Protein AF-A0A2V9U9V8-F1 (afdb_monomer_lite)

Structure (mmCIF, N/CA/C/O backbone):
data_AF-A0A2V9U9V8-F1
#
_entry.id   AF-A0A2V9U9V8-F1
#
loop_
_atom_site.group_PDB
_atom_site.id
_atom_site.type_symbol
_atom_site.label_atom_id
_atom_site.label_alt_id
_atom_site.label_comp_id
_atom_site.label_asym_id
_atom_site.label_entity_id
_atom_site.label_seq_id
_atom_site.pdbx_PDB_ins_code
_atom_site.Cartn_x
_atom_site.Cartn_y
_atom_site.Cartn_z
_atom_site.occupancy
_atom_site.B_iso_or_equiv
_atom_site.auth_seq_id
_atom_site.auth_comp_id
_atom_site.auth_asym_id
_atom_site.auth_atom_id
_atom_site.pdbx_PDB_model_num
ATOM 1 N N . MET A 1 1 ? -36.100 5.030 48.796 1.00 48.16 1 MET A N 1
ATOM 2 C CA . MET A 1 1 ? -34.759 4.426 48.933 1.00 48.16 1 MET A CA 1
ATOM 3 C C . MET A 1 1 ? -33.902 5.017 47.831 1.00 48.16 1 MET A C 1
ATOM 5 O O . MET A 1 1 ? -34.185 4.781 46.666 1.00 48.16 1 MET A O 1
ATOM 9 N N . THR A 1 2 ? -32.992 5.917 48.187 1.00 48.94 2 THR A N 1
ATOM 10 C CA . THR A 1 2 ? -32.144 6.690 47.269 1.00 48.94 2 THR A CA 1
ATOM 11 C C . THR A 1 2 ? -31.315 5.732 46.410 1.00 48.94 2 THR A C 1
ATOM 13 O O . THR A 1 2 ? -30.619 4.873 46.947 1.00 48.94 2 THR A O 1
ATOM 16 N N . GLY A 1 3 ? -31.482 5.824 45.086 1.00 59.62 3 GLY A N 1
ATOM 17 C CA . GLY A 1 3 ? -31.002 4.847 44.108 1.00 59.62 3 GLY A CA 1
ATOM 18 C C . GLY A 1 3 ? -29.493 4.651 44.171 1.00 59.62 3 GLY A C 1
ATOM 19 O O . GLY A 1 3 ? -28.721 5.568 43.901 1.00 59.62 3 GLY A O 1
ATOM 20 N N . LYS A 1 4 ? -29.071 3.446 44.545 1.00 67.31 4 LYS A N 1
ATOM 21 C CA . LYS A 1 4 ? -27.670 3.041 44.502 1.00 67.31 4 LYS A CA 1
ATOM 22 C C . LYS A 1 4 ? -27.361 2.648 43.057 1.00 67.31 4 LYS A C 1
ATOM 24 O O . LYS A 1 4 ? -27.953 1.699 42.553 1.00 67.31 4 LYS A O 1
ATOM 29 N N . ASN A 1 5 ? -26.469 3.381 42.395 1.00 77.19 5 ASN A N 1
ATOM 30 C CA . ASN A 1 5 ? -25.951 2.979 41.088 1.00 77.19 5 ASN A CA 1
ATOM 31 C C . ASN A 1 5 ? -25.046 1.761 41.291 1.00 77.19 5 ASN A C 1
ATOM 33 O O . ASN A 1 5 ? -23.886 1.891 41.680 1.00 77.19 5 ASN A O 1
ATOM 37 N N . THR A 1 6 ? -25.610 0.574 41.098 1.00 83.50 6 THR A N 1
ATOM 38 C CA . THR A 1 6 ? -24.871 -0.686 41.139 1.00 83.50 6 THR A CA 1
ATOM 39 C C . THR A 1 6 ? -24.277 -0.950 39.763 1.00 83.50 6 THR A C 1
ATOM 41 O O . THR A 1 6 ? -25.011 -1.010 38.781 1.00 83.50 6 THR A O 1
ATOM 44 N N . ALA A 1 7 ? -22.959 -1.125 39.700 1.00 87.94 7 ALA A N 1
ATOM 45 C CA . ALA A 1 7 ? -22.255 -1.545 38.495 1.00 87.94 7 ALA A CA 1
ATOM 46 C C . ALA A 1 7 ? -21.697 -2.961 38.686 1.00 87.94 7 ALA A C 1
ATOM 48 O O . ALA A 1 7 ? -21.224 -3.302 39.772 1.00 87.94 7 ALA A O 1
ATOM 49 N N . ALA A 1 8 ? -21.753 -3.767 37.627 1.00 90.25 8 ALA A N 1
ATOM 50 C CA . ALA A 1 8 ? -21.100 -5.068 37.543 1.00 90.25 8 ALA A CA 1
ATOM 51 C C . ALA A 1 8 ? -19.946 -4.982 36.537 1.00 90.25 8 ALA A C 1
ATOM 53 O O . ALA A 1 8 ? -20.080 -4.340 35.498 1.00 90.25 8 ALA A O 1
ATOM 54 N N . PHE A 1 9 ? -18.820 -5.626 36.848 1.00 91.00 9 PHE A N 1
ATOM 55 C CA . PHE A 1 9 ? -17.625 -5.625 36.004 1.00 91.00 9 PHE A CA 1
ATOM 56 C C . PHE A 1 9 ? -17.228 -7.062 35.667 1.00 91.00 9 PHE A C 1
ATOM 58 O O . PHE A 1 9 ? -17.224 -7.922 36.548 1.00 91.00 9 PHE A O 1
ATOM 65 N N . GLY A 1 10 ? -16.882 -7.305 34.403 1.00 91.75 10 GLY A N 1
ATOM 66 C CA . GLY A 1 10 ? -16.355 -8.578 33.913 1.00 91.75 10 GLY A CA 1
ATOM 67 C C . GLY A 1 10 ? -15.041 -8.353 33.172 1.00 91.75 10 GLY A C 1
ATOM 68 O O . GLY A 1 10 ? -14.927 -7.405 32.399 1.00 91.75 10 GLY A O 1
ATOM 69 N N . ILE A 1 11 ? -14.050 -9.208 33.427 1.00 91.94 11 ILE A N 1
ATOM 70 C CA . ILE A 1 11 ? -12.759 -9.197 32.730 1.00 91.94 11 ILE A CA 1
ATOM 71 C C . ILE A 1 11 ? -12.688 -10.464 31.884 1.00 91.94 11 ILE A C 1
ATOM 73 O O . ILE A 1 11 ? -12.854 -11.565 32.406 1.00 91.94 11 ILE A O 1
ATOM 77 N N . TYR A 1 12 ? -12.430 -10.296 30.591 1.00 90.00 12 TYR A N 1
ATOM 78 C CA . TYR A 1 12 ? -12.364 -11.382 29.618 1.00 90.00 12 TYR A CA 1
ATOM 79 C C . TYR A 1 12 ? -10.966 -11.450 29.008 1.00 90.00 12 TYR A C 1
ATOM 81 O O . TYR A 1 12 ? -10.350 -10.420 28.739 1.00 90.00 12 TYR A O 1
ATOM 89 N N . HIS A 1 13 ? -10.466 -12.667 28.790 1.00 87.19 13 HIS A N 1
ATOM 90 C CA . HIS A 1 13 ? -9.158 -12.885 28.165 1.00 87.19 13 HIS A CA 1
ATOM 91 C C . HIS A 1 13 ? -9.208 -12.758 26.640 1.00 87.19 13 HIS A C 1
ATOM 93 O O . HIS A 1 13 ? -8.252 -12.282 26.034 1.00 87.19 13 HIS A O 1
ATOM 99 N N . LEU A 1 14 ? -10.310 -13.191 26.021 1.00 86.12 14 LEU A N 1
ATOM 100 C CA . LEU A 1 14 ? -10.517 -13.154 24.576 1.00 86.12 14 LEU A CA 1
ATOM 101 C C . LEU A 1 14 ? -11.572 -12.107 24.225 1.00 86.12 14 LEU A C 1
ATOM 103 O O . LEU A 1 14 ? -12.622 -12.022 24.859 1.00 86.12 14 LEU A O 1
ATOM 107 N N . ARG A 1 15 ? -11.320 -11.360 23.147 1.00 84.94 15 ARG A N 1
ATOM 108 C CA . ARG A 1 15 ? -12.256 -10.361 22.613 1.00 84.94 15 ARG A CA 1
ATOM 109 C C . ARG A 1 15 ? -13.630 -10.957 22.289 1.00 84.94 15 ARG A C 1
ATOM 111 O O . ARG A 1 15 ? -14.644 -10.385 22.669 1.00 84.94 15 ARG A O 1
ATOM 118 N N . LYS A 1 16 ? -13.651 -12.144 21.679 1.00 88.19 16 LYS A N 1
ATOM 119 C CA . LYS A 1 16 ? -14.881 -12.865 21.320 1.00 88.19 16 LYS A CA 1
ATOM 120 C C . LYS A 1 16 ? -15.785 -13.153 22.526 1.00 88.19 16 LYS A C 1
ATOM 122 O O . LYS A 1 16 ? -17.004 -13.134 22.395 1.00 88.19 16 LYS A O 1
ATOM 127 N N . ASP A 1 17 ? -15.201 -13.391 23.700 1.00 90.94 17 ASP A N 1
ATOM 128 C CA . ASP A 1 17 ? -15.970 -13.669 24.916 1.00 90.94 17 ASP A CA 1
ATOM 129 C C . ASP A 1 17 ? -16.623 -12.389 25.459 1.00 90.94 17 ASP A C 1
ATOM 131 O O . ASP A 1 17 ? -17.764 -12.420 25.919 1.00 90.94 17 ASP A O 1
ATOM 135 N N . ALA A 1 18 ? -15.930 -11.249 25.353 1.00 91.31 18 ALA A N 1
ATOM 136 C CA . ALA A 1 18 ? -16.487 -9.945 25.704 1.00 91.31 18 ALA A CA 1
ATOM 137 C C . ALA A 1 18 ? -17.624 -9.536 24.751 1.00 91.31 18 ALA A C 1
ATOM 139 O O . ALA A 1 18 ? -18.657 -9.054 25.210 1.00 91.31 18 ALA A O 1
ATOM 140 N N . GLU A 1 19 ? -17.464 -9.770 23.444 1.00 90.69 19 GLU A N 1
ATOM 141 C CA . GLU A 1 19 ? -18.513 -9.545 22.436 1.00 90.69 19 GLU A CA 1
ATOM 142 C C . GLU A 1 19 ? -19.755 -10.393 22.735 1.00 90.69 19 GLU A C 1
ATOM 144 O O . GLU A 1 19 ? -20.859 -9.860 22.848 1.00 90.69 19 GLU A O 1
ATOM 149 N N . PHE A 1 20 ? -19.566 -11.693 22.977 1.00 94.44 20 PHE A N 1
ATOM 150 C CA . PHE A 1 20 ? -20.656 -12.599 23.337 1.00 94.44 20 PHE A CA 1
ATOM 151 C C . PHE A 1 20 ? -21.385 -12.163 24.619 1.00 94.44 20 PHE A C 1
ATOM 153 O O . PHE A 1 20 ? -22.615 -12.244 24.705 1.00 94.44 20 PHE A O 1
ATOM 160 N N . ALA A 1 21 ? -20.649 -11.663 25.615 1.00 93.50 21 ALA A N 1
ATOM 161 C CA . ALA A 1 21 ? -21.241 -11.136 26.839 1.00 93.50 21 ALA A CA 1
ATOM 162 C C . ALA A 1 21 ? -22.097 -9.884 26.579 1.00 93.50 21 ALA A C 1
ATOM 164 O O . ALA A 1 21 ? -23.197 -9.776 27.122 1.00 93.50 21 ALA A O 1
ATOM 165 N N . VAL A 1 22 ? -21.636 -8.961 25.728 1.00 93.50 22 VAL A N 1
ATOM 166 C CA . VAL A 1 22 ? -22.411 -7.770 25.335 1.00 93.50 22 VAL A CA 1
ATOM 167 C C . VAL A 1 22 ? -23.686 -8.162 24.592 1.00 93.50 22 VAL A C 1
ATOM 169 O O . VAL A 1 22 ? -24.753 -7.632 24.906 1.00 93.50 22 VAL A O 1
ATOM 172 N N . ASP A 1 23 ? -23.600 -9.103 23.652 1.00 94.31 23 ASP A N 1
ATOM 173 C CA . ASP A 1 23 ? -24.763 -9.585 22.900 1.00 94.31 23 ASP A CA 1
ATOM 174 C C . ASP A 1 23 ? -25.792 -10.250 23.813 1.00 94.31 23 ASP A C 1
ATOM 176 O O . ASP A 1 23 ? -26.991 -9.992 23.694 1.00 94.31 23 ASP A O 1
ATOM 180 N N . THR A 1 24 ? -25.327 -11.035 24.785 1.00 94.69 24 THR A N 1
ATOM 181 C CA . THR A 1 24 ? -26.194 -11.646 25.798 1.00 94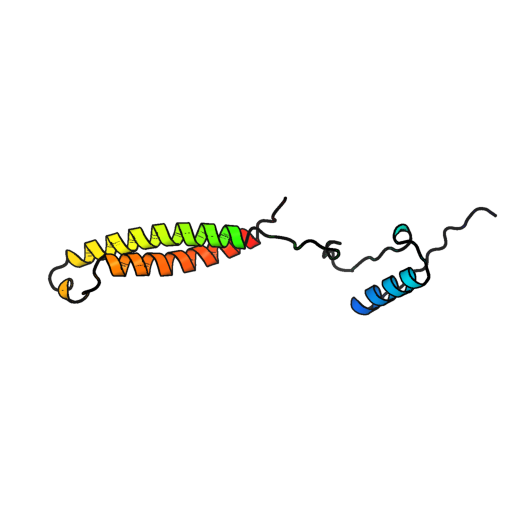.69 24 THR A CA 1
ATOM 182 C C . THR A 1 24 ? -26.895 -10.575 26.636 1.00 94.69 24 THR A C 1
ATOM 184 O O . THR A 1 24 ? -28.108 -10.628 26.810 1.00 94.69 24 THR A O 1
ATOM 187 N N . LEU A 1 25 ? -26.170 -9.551 27.101 1.00 92.69 25 LEU A N 1
ATOM 188 C CA . LEU A 1 25 ? -26.766 -8.446 27.862 1.00 92.69 25 LEU A CA 1
ATOM 189 C C . LEU A 1 25 ? -27.804 -7.669 27.035 1.00 92.69 25 LEU A C 1
ATOM 191 O O . LEU A 1 25 ? -28.864 -7.313 27.548 1.00 92.69 25 LEU A O 1
ATOM 195 N N . ARG A 1 26 ? -27.550 -7.438 25.745 1.00 91.94 26 ARG A N 1
ATOM 196 C CA . ARG A 1 26 ? -28.542 -6.824 24.847 1.00 91.94 26 ARG A CA 1
ATOM 197 C C . ARG A 1 26 ? -29.778 -7.704 24.674 1.00 91.94 26 ARG A C 1
ATOM 199 O O . ARG A 1 26 ? -30.891 -7.183 24.715 1.00 91.94 26 ARG A O 1
ATOM 206 N N . ALA A 1 27 ? -29.591 -9.013 24.500 1.00 93.69 27 ALA A N 1
ATOM 207 C CA . ALA A 1 27 ? -30.686 -9.973 24.361 1.00 93.69 27 ALA A CA 1
ATOM 208 C C . ALA A 1 27 ? -31.563 -10.043 25.625 1.00 93.69 27 ALA A C 1
AT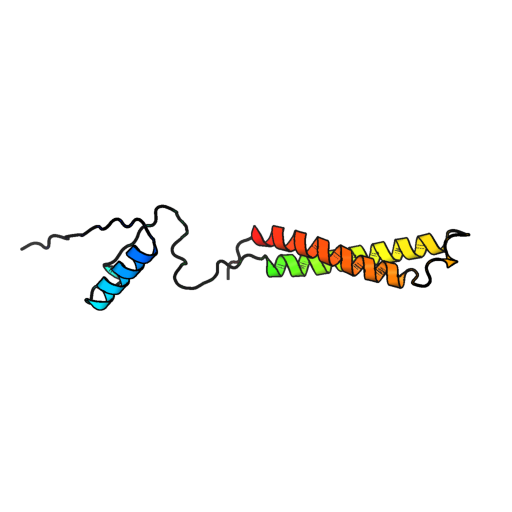OM 210 O O . ALA A 1 27 ? -32.780 -10.163 25.518 1.00 93.69 27 ALA A O 1
ATOM 211 N N . GLU A 1 28 ? -30.960 -9.872 26.803 1.00 94.19 28 GLU A N 1
ATOM 212 C CA . GLU A 1 28 ? -31.644 -9.789 28.103 1.00 94.19 28 GLU A CA 1
ATOM 213 C C . GLU A 1 28 ? -32.270 -8.404 28.386 1.00 94.19 28 GLU A C 1
ATOM 215 O O . GLU A 1 28 ? -32.846 -8.172 29.449 1.00 94.19 28 GLU A O 1
ATOM 220 N N . GLY A 1 29 ? -32.192 -7.464 27.437 1.00 90.06 29 GLY A N 1
ATOM 221 C CA . GLY A 1 29 ? -32.904 -6.184 27.495 1.00 90.06 29 GLY A CA 1
ATOM 222 C C . GLY A 1 29 ? -32.146 -5.034 28.164 1.00 90.06 29 GLY A C 1
ATOM 223 O O . GLY A 1 29 ? -32.742 -3.985 28.428 1.00 90.06 29 GLY A O 1
ATOM 224 N N . PHE A 1 30 ? -30.842 -5.176 28.418 1.00 91.81 30 PHE A N 1
ATOM 225 C CA . PHE A 1 30 ? -30.021 -4.054 28.874 1.00 91.81 30 PHE A CA 1
ATOM 226 C C . PHE A 1 30 ? -29.852 -3.017 27.755 1.00 91.81 30 PHE A C 1
ATOM 228 O O . PHE A 1 30 ? -29.622 -3.349 26.590 1.00 91.81 30 PHE A O 1
ATOM 235 N N . ARG A 1 31 ? -29.951 -1.729 28.103 1.00 89.00 31 ARG A N 1
ATOM 236 C CA . ARG A 1 31 ? -29.788 -0.639 27.132 1.00 89.00 31 ARG A CA 1
ATOM 237 C C . ARG A 1 31 ? -28.318 -0.493 26.764 1.00 89.00 31 ARG A C 1
ATOM 239 O O . ARG A 1 31 ? -27.450 -0.548 27.629 1.00 89.00 31 ARG A O 1
ATOM 246 N N . ASN A 1 32 ? -28.044 -0.157 25.507 1.00 84.88 32 ASN A N 1
ATOM 247 C CA . ASN A 1 32 ? -26.675 0.097 25.042 1.00 84.88 32 ASN A CA 1
ATOM 248 C C . ASN A 1 32 ? -25.958 1.203 25.828 1.00 84.88 32 ASN A C 1
ATOM 250 O O . ASN A 1 32 ? -24.745 1.154 25.965 1.00 84.88 32 ASN A O 1
ATOM 254 N N . THR A 1 33 ? -26.695 2.182 26.359 1.00 89.62 33 THR A N 1
ATOM 255 C CA . THR A 1 33 ? -26.138 3.270 27.180 1.00 89.62 33 THR A CA 1
ATOM 256 C C . THR A 1 33 ? -25.662 2.813 28.557 1.00 89.62 33 THR A C 1
ATOM 258 O O . THR A 1 33 ? -24.932 3.549 29.211 1.00 89.62 33 THR A O 1
ATOM 261 N N . ASP A 1 34 ? -26.090 1.629 29.002 1.00 89.06 34 ASP A N 1
ATOM 262 C CA . ASP A 1 34 ? -25.759 1.070 30.314 1.00 89.06 34 ASP A CA 1
ATOM 263 C C . ASP A 1 34 ? -24.612 0.044 30.232 1.00 89.06 34 ASP A C 1
ATOM 265 O O . ASP A 1 34 ? -24.158 -0.456 31.259 1.00 89.06 34 ASP A O 1
ATOM 269 N N . ILE A 1 35 ? -24.129 -0.267 29.023 1.00 91.44 35 ILE A N 1
ATOM 270 C CA . ILE A 1 35 ? -23.055 -1.233 28.769 1.00 91.44 35 ILE A CA 1
ATOM 271 C C . ILE A 1 35 ? -21.820 -0.469 28.286 1.00 91.44 35 ILE A C 1
ATOM 273 O O . ILE A 1 35 ? -21.875 0.247 27.290 1.00 91.44 35 ILE A O 1
ATOM 277 N N . SER A 1 36 ? -20.689 -0.641 28.971 1.00 87.81 36 SER A N 1
ATOM 278 C CA . SER A 1 36 ? -19.402 -0.059 28.579 1.00 87.81 36 SER A CA 1
ATOM 279 C C . SER A 1 36 ? -18.331 -1.141 28.525 1.00 87.81 36 SER A C 1
ATOM 281 O O . SER A 1 36 ? -18.259 -1.988 29.415 1.00 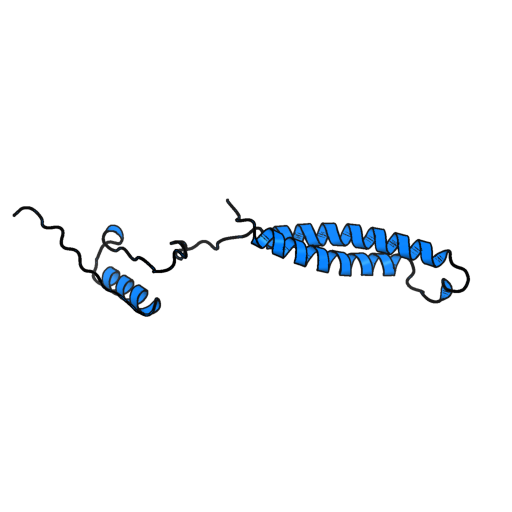87.81 36 SER A O 1
ATOM 283 N N . VAL A 1 37 ? -17.506 -1.109 27.479 1.00 88.81 37 VAL A N 1
ATOM 284 C CA . VAL A 1 37 ? -16.407 -2.055 27.259 1.00 88.81 37 VAL A CA 1
ATOM 285 C C . VAL A 1 37 ? -15.124 -1.264 27.056 1.00 88.81 37 VAL A C 1
ATOM 287 O O . VAL A 1 37 ? -15.089 -0.314 26.275 1.00 88.81 37 VAL A O 1
ATOM 290 N N . LEU A 1 38 ? -14.072 -1.664 27.765 1.00 85.00 38 LEU A N 1
ATOM 291 C CA . LEU A 1 38 ? -12.740 -1.085 27.662 1.00 85.00 38 LEU A CA 1
ATOM 292 C C . LEU A 1 38 ? -11.760 -2.188 27.254 1.00 85.00 38 LEU A C 1
ATOM 294 O O . LEU A 1 38 ? -11.673 -3.212 27.931 1.00 85.00 38 LEU A O 1
ATOM 298 N N . PHE A 1 39 ? -11.019 -1.972 26.171 1.00 80.81 39 PHE A N 1
ATOM 299 C CA . PHE A 1 39 ? -9.948 -2.866 25.736 1.00 80.81 39 PHE A CA 1
ATOM 300 C C . PHE A 1 39 ? -8.592 -2.342 26.228 1.00 80.81 39 PHE A C 1
ATOM 302 O O . PHE A 1 39 ? -8.398 -1.135 26.367 1.00 80.81 39 PHE A O 1
ATOM 309 N N . ALA A 1 40 ? -7.666 -3.257 26.540 1.00 69.81 40 ALA A N 1
ATOM 310 C CA . ALA A 1 40 ? -6.334 -2.913 27.055 1.00 69.81 40 ALA A CA 1
ATOM 311 C C . ALA A 1 40 ? -5.495 -2.125 26.037 1.00 69.81 40 ALA A C 1
ATOM 313 O O . ALA A 1 40 ? -4.616 -1.351 26.414 1.00 69.81 40 ALA A O 1
ATOM 314 N N . GLU A 1 41 ? -5.796 -2.300 24.754 1.00 62.62 41 GLU A N 1
ATOM 315 C CA . GLU A 1 41 ? -5.208 -1.543 23.666 1.00 62.62 41 GLU A CA 1
ATOM 316 C C . GLU A 1 41 ? -6.225 -0.505 23.184 1.00 62.62 41 GLU A C 1
ATOM 318 O O . GLU A 1 41 ? -7.385 -0.829 22.927 1.00 62.62 41 GLU A O 1
ATOM 323 N N . ASN A 1 42 ? -5.794 0.754 23.055 1.00 50.81 42 ASN A N 1
ATOM 324 C CA . ASN A 1 42 ? -6.545 1.802 22.357 1.00 50.81 42 ASN A CA 1
ATOM 325 C C . ASN A 1 42 ? -6.533 1.536 20.838 1.00 50.81 42 ASN A C 1
ATOM 327 O O . ASN A 1 42 ? -6.235 2.420 20.031 1.00 50.81 42 ASN A O 1
ATOM 331 N N . GLU A 1 43 ? -6.884 0.323 20.420 1.00 49.72 43 GLU A N 1
ATOM 332 C CA . GLU A 1 43 ? -7.470 0.126 19.105 1.00 49.72 43 GLU A CA 1
ATOM 333 C C . GLU A 1 43 ? -8.858 0.752 19.202 1.00 49.72 43 GLU A C 1
ATOM 335 O O . GLU A 1 43 ? -9.802 0.155 19.709 1.00 49.72 43 GLU A O 1
ATOM 340 N N . GLY A 1 44 ? -8.923 2.052 18.893 1.00 42.53 44 GLY A N 1
ATOM 341 C CA . GLY A 1 44 ? -10.100 2.876 19.146 1.00 42.53 44 GLY A CA 1
ATOM 342 C C . GLY A 1 44 ? -11.400 2.208 18.700 1.00 42.53 44 GLY A C 1
ATOM 343 O O . GLY A 1 44 ? -11.406 1.424 17.759 1.00 42.53 44 GLY A O 1
ATOM 344 N N . THR A 1 45 ? -12.488 2.585 19.370 1.00 42.59 45 THR A N 1
ATOM 345 C CA . THR A 1 45 ? -13.905 2.180 19.247 1.00 42.59 45 THR A CA 1
ATOM 346 C C . THR A 1 45 ? -14.526 2.290 17.832 1.00 42.59 45 THR A C 1
ATOM 348 O O . THR A 1 45 ? -15.697 2.604 17.674 1.00 42.59 45 THR A O 1
ATOM 351 N N . LYS A 1 46 ? -13.771 2.040 16.762 1.00 47.56 46 LYS A N 1
ATOM 352 C CA . LYS A 1 46 ? -14.199 2.058 15.357 1.00 47.56 46 LYS A CA 1
ATOM 353 C C . LYS A 1 46 ? -14.613 0.686 14.829 1.00 47.56 46 LYS A C 1
ATOM 355 O O . LYS A 1 46 ? -14.898 0.539 13.649 1.00 47.56 46 LYS A O 1
ATOM 360 N N . ASP A 1 47 ? -14.691 -0.298 15.711 1.00 43.69 47 ASP A N 1
ATOM 361 C CA . ASP A 1 47 ? -15.144 -1.647 15.385 1.00 43.69 47 ASP A CA 1
ATOM 362 C C . ASP A 1 47 ? -16.660 -1.734 15.102 1.00 43.69 47 ASP A C 1
ATOM 364 O O . ASP A 1 47 ? -17.184 -2.773 14.719 1.00 43.69 47 ASP A O 1
ATOM 368 N N . PHE A 1 48 ? -17.369 -0.604 15.195 1.00 42.53 48 PHE A N 1
ATOM 369 C CA . PHE A 1 48 ? -18.680 -0.416 14.586 1.00 42.53 48 PHE A CA 1
ATOM 370 C C . PHE A 1 48 ? -18.536 0.477 13.347 1.00 42.53 48 PHE A C 1
ATOM 372 O O . PHE A 1 48 ? -18.758 1.680 13.409 1.00 42.53 48 PHE A O 1
ATOM 379 N N . ALA A 1 49 ? -18.147 -0.142 12.231 1.00 43.69 49 ALA A N 1
ATOM 380 C CA . ALA A 1 49 ? -18.336 0.345 10.863 1.00 43.69 49 ALA A CA 1
ATOM 381 C C . ALA A 1 49 ? -17.809 1.762 10.542 1.00 43.69 49 ALA A C 1
ATOM 383 O O . ALA A 1 49 ? -18.559 2.728 10.494 1.00 43.69 49 ALA A O 1
ATOM 384 N N . THR A 1 50 ? -16.512 1.855 10.258 1.00 41.53 50 THR A N 1
ATOM 385 C CA . THR A 1 50 ? -15.976 2.490 9.038 1.00 41.53 50 THR A CA 1
ATOM 386 C C . THR A 1 50 ? -14.488 2.176 9.021 1.00 41.53 50 THR A C 1
ATOM 388 O O . THR A 1 50 ? -13.787 2.460 10.000 1.00 41.53 50 THR A O 1
ATOM 391 N N . GLU A 1 51 ? -14.023 1.540 7.941 1.00 49.53 51 GLU A N 1
ATOM 392 C CA . GLU A 1 51 ? -12.602 1.296 7.704 1.00 49.53 51 GLU A CA 1
ATOM 393 C C . GLU A 1 51 ? -11.827 2.572 8.039 1.00 49.53 51 GLU A C 1
ATOM 395 O O . GLU A 1 51 ? -12.219 3.676 7.653 1.00 49.53 51 GLU A O 1
ATOM 400 N N . LYS A 1 52 ? -10.728 2.462 8.791 1.00 49.22 52 LYS A N 1
ATOM 401 C CA . LYS A 1 52 ? -9.764 3.561 8.814 1.00 49.22 52 LYS A CA 1
ATOM 402 C C . LYS A 1 52 ? -9.159 3.634 7.417 1.00 49.22 52 LYS A C 1
ATOM 404 O O . LYS A 1 52 ? -8.113 3.039 7.172 1.00 49.22 52 LYS A O 1
ATOM 409 N N . HIS A 1 53 ? -9.838 4.329 6.512 1.00 58.53 53 HIS A N 1
ATOM 410 C CA . HIS A 1 53 ? -9.291 4.624 5.211 1.00 58.53 53 HIS A CA 1
ATOM 411 C C . HIS A 1 53 ? -8.014 5.440 5.439 1.00 58.53 53 HIS A C 1
ATOM 413 O O . HIS A 1 53 ? -7.949 6.399 6.216 1.00 58.53 53 HIS A O 1
ATOM 419 N N . THR A 1 54 ? -6.935 4.935 4.868 1.00 73.12 54 THR A N 1
ATOM 420 C CA . THR A 1 54 ? -5.684 5.666 4.721 1.00 73.12 54 THR A CA 1
ATOM 421 C C . THR A 1 54 ? -5.630 6.081 3.270 1.00 73.12 54 THR A C 1
ATOM 423 O O . THR A 1 54 ? -6.194 5.385 2.423 1.00 73.12 54 THR A O 1
ATOM 426 N N . LYS A 1 55 ? -4.876 7.129 2.954 1.00 83.94 55 LYS A N 1
ATOM 427 C CA . LYS A 1 55 ? -4.664 7.548 1.564 1.00 83.94 55 LYS A CA 1
ATOM 428 C C . LYS A 1 55 ? -3.798 6.557 0.767 1.00 83.94 55 LYS A C 1
ATOM 430 O O . LYS A 1 55 ? -3.085 6.961 -0.146 1.00 83.94 55 LYS A O 1
ATOM 435 N N . THR A 1 56 ? -3.761 5.273 1.139 1.00 87.69 56 THR A N 1
ATOM 436 C CA . THR A 1 56 ? -2.961 4.227 0.489 1.00 87.69 56 THR A CA 1
ATOM 437 C C . THR A 1 56 ? -3.362 4.055 -0.977 1.00 87.69 56 THR A C 1
ATOM 439 O O . THR A 1 56 ? -2.460 4.101 -1.816 1.00 87.69 56 THR A O 1
ATOM 442 N N . PRO A 1 57 ? -4.654 3.903 -1.341 1.00 85.75 57 PRO A N 1
ATOM 443 C CA . PRO A 1 57 ? -5.055 3.805 -2.747 1.00 85.75 57 PRO A CA 1
ATOM 444 C C . PRO A 1 57 ? -4.746 5.083 -3.542 1.00 85.75 57 PRO A C 1
ATOM 446 O O . PRO A 1 57 ? -4.224 5.006 -4.656 1.00 85.75 57 PRO A O 1
ATOM 449 N N . GLU A 1 58 ? -4.984 6.261 -2.962 1.00 88.19 58 GLU A N 1
ATOM 450 C CA . GLU A 1 58 ? -4.742 7.570 -3.587 1.00 88.19 58 GLU A CA 1
ATOM 451 C C . GLU A 1 58 ? -3.243 7.819 -3.773 1.00 88.19 58 GLU A C 1
ATOM 453 O O . GLU A 1 58 ? -2.802 8.298 -4.823 1.00 88.19 58 GLU A O 1
ATOM 458 N N . GLY A 1 59 ? -2.446 7.464 -2.766 1.00 89.31 59 GLY A N 1
ATOM 459 C CA . GLY A 1 59 ? -0.994 7.525 -2.785 1.00 89.31 59 GLY A CA 1
ATOM 460 C C . GLY A 1 59 ? -0.414 6.565 -3.815 1.00 89.31 59 GLY A C 1
ATOM 461 O O . GLY A 1 59 ? 0.450 6.964 -4.595 1.00 89.31 59 GLY A O 1
ATOM 462 N N . ALA A 1 60 ? -0.935 5.338 -3.896 1.00 93.75 60 ALA A N 1
ATOM 463 C CA . ALA A 1 60 ? -0.547 4.365 -4.911 1.00 93.75 60 ALA A CA 1
ATOM 464 C C . ALA A 1 60 ? -0.850 4.872 -6.324 1.00 93.75 60 ALA A C 1
ATOM 466 O O . ALA A 1 60 ? 0.019 4.838 -7.193 1.00 93.75 60 ALA A O 1
ATOM 467 N N . ALA A 1 61 ? -2.057 5.395 -6.550 1.00 94.25 61 ALA A N 1
ATOM 468 C CA . ALA A 1 61 ? -2.461 5.929 -7.846 1.00 94.25 61 ALA A CA 1
ATOM 469 C C . ALA A 1 61 ? -1.604 7.139 -8.250 1.00 94.25 61 ALA A C 1
ATOM 471 O O . ALA A 1 61 ? -1.066 7.191 -9.361 1.00 94.25 61 ALA A O 1
ATOM 472 N N . THR A 1 62 ? -1.416 8.089 -7.332 1.00 94.56 62 THR A N 1
ATOM 473 C CA . THR A 1 62 ? -0.610 9.298 -7.563 1.00 94.56 62 THR A CA 1
ATOM 474 C C . THR A 1 62 ? 0.851 8.941 -7.828 1.00 94.56 62 THR A C 1
ATOM 476 O O . THR A 1 62 ? 1.458 9.435 -8.785 1.00 94.56 62 THR A O 1
ATOM 479 N N . GLY A 1 63 ? 1.410 8.046 -7.014 1.00 92.00 63 GLY A N 1
ATOM 480 C CA . GLY A 1 63 ? 2.781 7.575 -7.134 1.00 92.00 63 GLY A CA 1
ATOM 481 C C . GLY A 1 63 ? 3.018 6.787 -8.420 1.00 92.00 63 GLY A C 1
ATOM 482 O O . GLY A 1 63 ? 4.008 7.035 -9.106 1.00 92.00 63 GLY A O 1
ATOM 483 N N . ALA A 1 64 ? 2.094 5.903 -8.803 1.00 96.50 64 ALA A N 1
ATOM 484 C CA . ALA A 1 64 ? 2.200 5.133 -10.039 1.00 96.50 64 ALA A CA 1
ATOM 485 C C . ALA A 1 64 ? 2.105 6.022 -11.279 1.00 96.50 64 ALA A C 1
ATOM 487 O O . ALA A 1 64 ? 2.886 5.871 -12.217 1.00 96.50 64 ALA A O 1
ATOM 488 N N . THR A 1 65 ? 1.197 6.996 -11.267 1.00 96.88 65 THR A N 1
ATOM 489 C CA . THR A 1 65 ? 1.043 7.939 -12.381 1.00 96.88 65 THR A CA 1
ATOM 490 C C . THR A 1 65 ? 2.299 8.792 -12.540 1.00 96.88 65 THR A C 1
ATOM 492 O O . THR A 1 65 ? 2.880 8.859 -13.622 1.00 96.88 65 THR A O 1
ATOM 495 N N . THR A 1 66 ? 2.771 9.391 -11.445 1.00 95.44 66 THR A N 1
ATOM 496 C CA . THR A 1 66 ? 3.955 10.262 -11.464 1.00 95.44 66 THR A CA 1
ATOM 497 C C . THR A 1 66 ? 5.220 9.480 -11.819 1.00 95.44 66 THR A C 1
ATOM 499 O O . THR A 1 66 ? 5.986 9.893 -12.690 1.00 95.44 66 THR A O 1
ATOM 502 N N . GLY A 1 67 ? 5.421 8.319 -11.190 1.00 93.00 67 GLY A N 1
ATOM 503 C CA . GLY A 1 67 ? 6.554 7.440 -11.461 1.00 93.00 67 GLY A CA 1
ATOM 504 C C . GLY A 1 67 ? 6.542 6.895 -12.888 1.00 93.00 67 GLY A C 1
ATOM 505 O O . GLY A 1 67 ? 7.594 6.831 -13.521 1.00 93.00 67 GLY A O 1
ATOM 506 N N . GLY A 1 68 ? 5.365 6.575 -13.429 1.00 97.06 68 GLY A N 1
ATOM 507 C CA . GLY A 1 68 ? 5.203 6.135 -14.812 1.00 97.06 68 GLY A CA 1
ATOM 508 C C . GLY A 1 68 ? 5.557 7.228 -15.819 1.00 97.06 68 GLY A C 1
ATOM 509 O O . GLY A 1 68 ? 6.306 6.972 -16.758 1.00 97.06 68 GLY A O 1
ATOM 510 N N . VAL A 1 69 ? 5.100 8.466 -15.607 1.00 97.62 69 VAL A N 1
ATOM 511 C CA . VAL A 1 69 ? 5.451 9.601 -16.480 1.00 97.62 69 VAL A CA 1
ATOM 512 C C . VAL A 1 69 ? 6.956 9.868 -16.456 1.00 97.62 69 VAL A C 1
ATOM 514 O O . VAL A 1 69 ? 7.582 9.934 -17.515 1.00 97.62 69 VAL A O 1
ATOM 517 N N . ILE A 1 70 ? 7.556 9.977 -15.267 1.00 96.94 70 ILE A N 1
ATOM 518 C CA . ILE A 1 70 ? 8.996 10.238 -15.127 1.00 96.94 70 ILE A CA 1
ATOM 519 C C . ILE A 1 70 ? 9.808 9.090 -15.733 1.00 96.94 70 ILE A C 1
ATOM 521 O O . ILE A 1 70 ? 10.707 9.327 -16.541 1.00 96.94 70 ILE A O 1
ATOM 525 N N . GLY A 1 71 ? 9.472 7.848 -15.382 1.00 92.69 71 GLY A N 1
ATOM 526 C CA . GLY A 1 71 ? 10.139 6.660 -15.902 1.00 92.69 71 GLY A CA 1
ATOM 527 C C . GLY A 1 71 ? 10.017 6.548 -17.419 1.00 92.69 71 GLY A C 1
ATOM 528 O O . GLY A 1 71 ? 11.000 6.234 -18.085 1.00 92.69 71 GLY A O 1
ATOM 529 N N . GLY A 1 72 ? 8.854 6.878 -17.981 1.00 95.19 72 GLY A N 1
ATOM 530 C CA . GLY A 1 72 ? 8.622 6.893 -19.421 1.00 95.19 72 GLY A CA 1
ATOM 531 C C . GLY A 1 72 ? 9.444 7.944 -20.159 1.00 95.19 72 GLY A C 1
ATOM 532 O O . GLY A 1 72 ? 10.087 7.621 -21.157 1.00 95.19 72 GLY A O 1
ATOM 533 N N . VAL A 1 73 ? 9.487 9.179 -19.651 1.00 96.31 73 VAL A N 1
ATOM 534 C CA . VAL A 1 73 ? 10.295 10.262 -20.240 1.00 96.31 73 VAL A CA 1
ATOM 535 C C . VAL A 1 73 ? 11.785 9.929 -20.171 1.00 96.31 73 VAL A C 1
ATOM 537 O O . VAL A 1 73 ? 12.486 10.051 -21.174 1.00 96.31 73 VAL A O 1
ATOM 540 N N . LEU A 1 74 ? 12.276 9.466 -19.019 1.00 93.44 74 LEU A N 1
ATOM 541 C CA . LEU A 1 74 ? 13.680 9.081 -18.867 1.00 93.44 74 LEU A CA 1
ATOM 542 C C . LEU A 1 74 ? 14.032 7.873 -19.740 1.00 93.44 74 LEU A C 1
ATOM 544 O O . LEU A 1 74 ? 15.054 7.895 -20.423 1.00 93.44 74 LEU A O 1
ATOM 548 N N . GLY A 1 75 ? 13.174 6.851 -19.772 1.00 90.94 75 GLY A N 1
ATOM 549 C CA . GLY A 1 75 ? 13.338 5.681 -20.635 1.00 90.94 75 GLY A CA 1
ATOM 550 C C . GLY A 1 75 ? 13.381 6.061 -22.114 1.00 90.94 75 GLY A C 1
ATOM 551 O O . GLY A 1 75 ? 14.239 5.577 -22.851 1.00 90.94 75 GLY A O 1
ATOM 552 N N . TRP A 1 76 ? 12.529 6.995 -22.538 1.00 91.94 76 TRP A N 1
ATOM 553 C CA . TRP A 1 76 ? 12.539 7.535 -23.894 1.00 91.94 76 TRP A CA 1
ATOM 554 C C . TRP A 1 76 ? 13.837 8.283 -24.219 1.00 91.94 76 TRP A C 1
ATOM 556 O O . TRP A 1 76 ? 14.461 8.003 -25.242 1.00 91.94 76 TRP A O 1
ATOM 566 N N . LEU A 1 77 ? 14.281 9.192 -23.341 1.00 90.50 77 LEU A N 1
ATOM 567 C CA . LEU A 1 77 ? 15.516 9.965 -23.527 1.00 90.50 77 LEU A CA 1
ATOM 568 C C . LEU A 1 77 ? 16.754 9.065 -23.585 1.00 90.50 77 LEU A C 1
ATOM 570 O O . LEU A 1 77 ? 17.599 9.235 -24.464 1.00 90.50 77 LEU A O 1
ATOM 574 N N . VAL A 1 78 ? 16.848 8.080 -22.689 1.00 87.88 78 VAL A N 1
ATOM 575 C CA . VAL A 1 78 ? 17.924 7.080 -22.714 1.00 87.88 78 VAL A CA 1
ATOM 576 C C . VAL A 1 78 ? 17.855 6.266 -24.003 1.00 87.88 78 VAL A C 1
ATOM 578 O O . VAL A 1 78 ? 18.878 6.076 -24.657 1.00 87.88 78 VAL A O 1
ATOM 581 N N . GLY A 1 79 ? 16.659 5.839 -24.411 1.00 84.50 79 GLY A N 1
ATOM 582 C CA . GLY A 1 79 ? 16.457 5.109 -25.659 1.00 84.50 79 GLY A CA 1
ATOM 583 C C . GLY A 1 79 ? 16.818 5.910 -26.917 1.00 84.50 79 GLY A C 1
ATOM 584 O O . GLY A 1 79 ? 17.292 5.332 -27.891 1.00 84.50 79 GLY A O 1
ATOM 585 N N . LEU A 1 80 ? 16.647 7.237 -26.907 1.00 83.94 80 LEU A N 1
ATOM 586 C CA . LEU A 1 80 ? 17.151 8.120 -27.966 1.00 83.94 80 LEU A CA 1
ATOM 587 C C . LEU A 1 80 ? 18.678 8.251 -27.919 1.00 83.94 80 LEU A C 1
ATOM 589 O O . LEU A 1 80 ? 19.332 8.214 -28.960 1.00 83.94 80 LEU A O 1
ATOM 593 N N . GLY A 1 81 ? 19.252 8.380 -26.721 1.00 79.50 81 GLY A N 1
ATOM 594 C CA . GLY A 1 81 ? 20.696 8.508 -26.530 1.00 79.50 81 GLY A CA 1
ATOM 595 C C . GLY A 1 81 ? 21.477 7.273 -26.984 1.00 79.50 81 GLY A C 1
ATOM 596 O O . GLY A 1 81 ? 22.550 7.407 -27.568 1.00 79.50 81 GLY A O 1
ATOM 597 N N . THR A 1 82 ? 20.932 6.071 -26.784 1.00 73.75 82 THR A N 1
ATOM 598 C CA . THR A 1 82 ? 21.579 4.821 -27.217 1.00 73.75 82 THR A CA 1
ATOM 599 C C . THR A 1 82 ? 21.555 4.629 -28.732 1.00 73.75 82 THR A C 1
ATOM 601 O O . THR A 1 82 ? 22.477 4.025 -29.279 1.00 73.75 82 THR A O 1
ATOM 604 N N . LEU A 1 83 ? 20.563 5.191 -29.432 1.00 69.88 83 LEU A N 1
ATOM 605 C CA . LEU A 1 83 ? 20.498 5.165 -30.896 1.00 69.88 83 LEU A CA 1
ATOM 606 C C . LEU A 1 83 ? 21.612 6.006 -31.546 1.00 69.88 83 LEU A C 1
ATOM 608 O O . LEU A 1 83 ? 22.037 5.707 -32.661 1.00 69.88 83 LEU A O 1
ATOM 612 N N . ALA A 1 84 ? 22.120 7.021 -30.841 1.00 70.69 84 ALA A N 1
ATOM 613 C CA . ALA A 1 84 ? 23.205 7.879 -31.314 1.00 70.69 84 ALA A CA 1
ATOM 614 C C . ALA A 1 84 ? 24.605 7.238 -31.201 1.00 70.69 84 ALA A C 1
ATOM 616 O O . ALA A 1 84 ? 25.571 7.824 -31.689 1.00 70.69 84 ALA A O 1
ATOM 617 N N . ILE A 1 85 ? 24.737 6.055 -30.580 1.00 70.62 85 ILE A N 1
ATOM 618 C CA . ILE A 1 85 ? 26.019 5.354 -30.402 1.00 70.62 85 ILE A CA 1
ATOM 619 C C . ILE A 1 85 ? 26.253 4.375 -31.575 1.00 70.62 85 ILE A C 1
ATOM 621 O O . ILE A 1 85 ? 25.559 3.351 -31.671 1.00 70.62 85 ILE A O 1
ATOM 625 N N . PRO A 1 86 ? 27.243 4.625 -32.461 1.00 63.22 86 PRO A N 1
ATOM 626 C CA . PRO A 1 86 ? 27.552 3.732 -33.577 1.00 63.22 86 PRO A CA 1
ATOM 627 C C . PRO A 1 86 ? 28.004 2.355 -33.069 1.00 63.22 86 PRO A C 1
ATOM 629 O O . PRO A 1 86 ? 28.891 2.263 -32.225 1.00 63.22 86 PRO A O 1
ATOM 632 N N . GLY A 1 87 ? 27.402 1.278 -33.584 1.00 66.19 87 GLY A N 1
ATOM 633 C CA . GLY A 1 87 ? 27.752 -0.111 -33.243 1.00 66.19 87 GLY A CA 1
ATOM 634 C C . GLY A 1 87 ? 26.857 -0.795 -32.200 1.00 66.19 87 GLY A C 1
ATOM 635 O O . GLY A 1 87 ? 26.874 -2.020 -32.126 1.00 66.19 87 GLY A O 1
ATOM 636 N N . VAL A 1 88 ? 26.028 -0.049 -31.455 1.00 64.19 88 VAL A N 1
ATOM 637 C CA . VAL A 1 88 ? 25.062 -0.609 -30.475 1.00 64.19 88 VAL A CA 1
ATOM 638 C C . VAL A 1 88 ? 23.604 -0.401 -30.919 1.00 64.19 88 VAL A C 1
ATOM 640 O O . VAL A 1 88 ? 22.743 -1.234 -30.636 1.00 64.19 88 VAL A O 1
ATOM 643 N N . GLY A 1 89 ? 23.334 0.664 -31.687 1.00 55.50 89 GLY A N 1
ATOM 644 C CA . GLY A 1 89 ? 21.993 1.047 -32.158 1.00 55.50 89 GLY A CA 1
ATOM 645 C C . GLY A 1 89 ? 21.161 -0.037 -32.878 1.00 55.50 89 GLY A C 1
ATOM 646 O O . GLY A 1 89 ? 19.958 -0.100 -32.635 1.00 55.50 89 GLY A O 1
ATOM 647 N N . PRO A 1 90 ? 21.736 -0.929 -33.713 1.00 59.75 90 PRO A N 1
ATOM 648 C CA . PRO A 1 90 ? 20.954 -1.942 -34.437 1.00 59.75 90 PRO A CA 1
ATOM 649 C C . PRO A 1 90 ? 20.439 -3.123 -33.594 1.00 59.75 90 PRO A C 1
ATOM 651 O O . PRO A 1 90 ? 19.613 -3.890 -34.082 1.00 59.75 90 PRO A O 1
ATOM 654 N N . LEU A 1 91 ? 20.913 -3.309 -32.353 1.00 59.47 91 LEU A N 1
ATOM 655 C CA . LEU A 1 91 ? 20.549 -4.470 -31.519 1.00 59.47 91 LEU A CA 1
ATOM 656 C C . LEU A 1 91 ? 19.218 -4.296 -30.768 1.00 59.47 91 LEU A C 1
ATOM 658 O O . LEU A 1 91 ? 18.660 -5.276 -30.278 1.00 59.47 91 LEU A O 1
ATOM 662 N N . ILE A 1 92 ? 18.677 -3.076 -30.696 1.00 60.41 92 ILE A N 1
ATOM 663 C CA . ILE A 1 92 ? 17.423 -2.782 -29.992 1.00 60.41 92 ILE A CA 1
ATOM 664 C C . ILE A 1 92 ? 16.344 -2.435 -31.022 1.00 60.41 92 ILE A C 1
ATOM 666 O O . ILE A 1 92 ? 15.993 -1.274 -31.212 1.00 60.41 92 ILE A O 1
ATOM 670 N N . ALA A 1 93 ? 15.771 -3.449 -31.674 1.00 57.22 93 ALA A N 1
ATOM 671 C CA . ALA A 1 93 ? 14.666 -3.277 -32.629 1.00 57.22 93 ALA A CA 1
ATOM 672 C C . ALA A 1 93 ? 13.408 -2.604 -32.017 1.00 57.22 93 ALA A C 1
ATOM 674 O O . ALA A 1 93 ? 12.528 -2.157 -32.746 1.00 57.22 93 ALA A O 1
ATOM 675 N N . GLY A 1 94 ? 13.331 -2.502 -30.681 1.00 63.47 94 GLY A N 1
ATOM 676 C CA . GLY A 1 94 ? 12.277 -1.801 -29.936 1.00 63.47 94 GLY A CA 1
ATOM 677 C C . GLY A 1 94 ? 12.529 -0.311 -29.649 1.00 63.47 94 GLY A C 1
ATOM 678 O O . GLY A 1 94 ? 11.606 0.398 -29.243 1.00 63.47 94 GLY A O 1
ATOM 679 N N . GLY A 1 95 ? 13.754 0.174 -29.865 1.00 75.38 95 GLY A N 1
ATOM 680 C CA . GLY A 1 95 ? 14.126 1.587 -29.800 1.00 75.38 95 GLY A CA 1
ATOM 681 C C . GLY A 1 95 ? 13.667 2.379 -28.556 1.00 75.38 95 GLY A C 1
ATOM 682 O O . GLY A 1 95 ? 13.427 1.817 -27.482 1.00 75.38 95 GLY A O 1
ATOM 683 N N . PRO A 1 96 ? 13.522 3.711 -28.709 1.00 84.88 96 PRO A N 1
ATOM 684 C CA . PRO A 1 96 ? 13.039 4.610 -27.660 1.00 84.88 96 PRO A CA 1
ATOM 685 C C . PRO A 1 96 ? 11.638 4.282 -27.142 1.00 84.88 96 PRO A C 1
ATOM 687 O O . PRO A 1 96 ? 11.329 4.598 -26.000 1.00 84.88 96 PRO A O 1
ATOM 690 N N . ILE A 1 97 ? 10.783 3.663 -27.962 1.00 89.00 97 ILE A N 1
ATOM 691 C CA . ILE A 1 97 ? 9.391 3.362 -27.599 1.00 89.00 97 ILE A CA 1
ATOM 692 C C . ILE A 1 97 ? 9.345 2.239 -26.571 1.00 89.00 97 ILE A C 1
ATOM 694 O O . ILE A 1 97 ? 8.694 2.389 -25.541 1.00 89.00 97 ILE A O 1
ATOM 698 N N . VAL A 1 98 ? 10.056 1.133 -26.818 1.00 88.88 98 VAL A N 1
ATOM 699 C CA . VAL A 1 98 ? 10.135 0.051 -25.834 1.00 88.88 98 VAL A CA 1
ATOM 700 C C . VAL A 1 98 ? 10.775 0.581 -24.562 1.00 88.88 98 VAL A C 1
ATOM 702 O O . VAL A 1 98 ? 10.180 0.423 -23.510 1.00 88.88 98 VAL A O 1
ATOM 705 N N . ALA A 1 99 ? 11.893 1.309 -24.647 1.00 88.75 99 ALA A N 1
ATOM 706 C CA . ALA A 1 99 ? 12.534 1.894 -23.468 1.00 88.75 99 ALA A CA 1
ATOM 707 C C . ALA A 1 99 ? 11.601 2.826 -22.667 1.00 88.75 99 ALA A C 1
ATOM 709 O O . ALA A 1 99 ? 11.579 2.760 -21.437 1.00 88.75 99 ALA A O 1
ATOM 710 N N . ALA A 1 100 ? 10.788 3.640 -23.346 1.00 92.25 100 ALA A N 1
ATOM 711 C CA . ALA A 1 100 ? 9.769 4.470 -22.711 1.00 92.25 100 ALA A CA 1
ATOM 712 C C . ALA A 1 100 ? 8.696 3.622 -22.018 1.00 92.25 100 ALA A C 1
ATOM 714 O O . ALA A 1 100 ? 8.405 3.843 -20.849 1.00 92.25 100 ALA A O 1
ATOM 715 N N . LEU A 1 101 ? 8.132 2.621 -22.698 1.00 93.25 101 LEU A N 1
ATOM 716 C CA . LEU A 1 101 ? 7.088 1.760 -22.132 1.00 93.25 101 LEU A CA 1
ATOM 717 C C . LEU A 1 101 ? 7.600 0.943 -20.939 1.00 93.25 101 LEU A C 1
ATOM 719 O O . LEU A 1 101 ? 6.911 0.851 -19.922 1.00 93.25 101 LEU A O 1
ATOM 723 N N . THR A 1 102 ? 8.820 0.407 -21.013 1.00 92.25 102 THR A N 1
ATOM 724 C CA . THR A 1 102 ? 9.455 -0.267 -19.872 1.00 92.25 102 THR A CA 1
ATOM 725 C C . THR A 1 102 ? 9.683 0.716 -18.726 1.00 92.25 102 THR A C 1
ATOM 727 O O . THR A 1 102 ? 9.448 0.374 -17.569 1.00 92.25 102 THR A O 1
ATOM 730 N N . GLY A 1 103 ? 10.085 1.950 -19.042 1.00 92.00 103 GLY A N 1
ATOM 731 C CA . GLY A 1 103 ? 10.221 3.040 -18.082 1.00 92.00 103 GLY A CA 1
ATOM 732 C C . GLY A 1 103 ? 8.905 3.397 -17.390 1.00 92.00 103 GLY A C 1
ATOM 733 O O . GLY A 1 103 ? 8.892 3.548 -16.170 1.00 92.00 103 GLY A O 1
ATOM 734 N N . VAL A 1 104 ? 7.790 3.453 -18.128 1.00 96.31 104 VAL A N 1
ATOM 735 C CA . VAL A 1 104 ? 6.444 3.644 -17.560 1.00 96.31 104 VAL A CA 1
ATOM 736 C C . VAL A 1 104 ? 6.095 2.500 -16.614 1.00 96.31 104 VAL A C 1
ATOM 738 O O . VAL A 1 104 ? 5.650 2.749 -15.497 1.00 96.31 104 VAL A O 1
ATOM 741 N N . GLY A 1 105 ? 6.320 1.252 -17.032 1.00 94.62 105 GLY A N 1
ATOM 742 C CA . GLY A 1 105 ? 5.996 0.077 -16.221 1.00 94.62 105 GLY A CA 1
ATOM 743 C C . GLY A 1 105 ? 6.794 0.023 -14.918 1.00 94.62 105 GLY A C 1
ATOM 744 O O . GLY A 1 105 ? 6.216 -0.069 -13.837 1.00 94.62 105 GLY A O 1
ATOM 745 N N . VAL A 1 106 ? 8.122 0.129 -15.006 1.00 95.38 106 VAL A N 1
ATOM 746 C CA . VAL A 1 106 ? 9.009 0.068 -13.833 1.00 95.38 106 VAL A CA 1
ATOM 747 C C . VAL A 1 106 ? 8.832 1.299 -12.946 1.00 95.38 106 VAL A C 1
ATOM 749 O O . VAL A 1 106 ? 8.672 1.165 -11.733 1.00 95.38 106 VAL A O 1
ATOM 752 N N . GLY A 1 107 ? 8.818 2.495 -13.537 1.00 93.44 107 GLY A N 1
ATOM 753 C CA . GLY A 1 107 ? 8.632 3.747 -12.808 1.00 93.44 107 GLY A CA 1
ATOM 754 C C . GLY A 1 107 ? 7.270 3.820 -12.125 1.00 93.44 107 GLY A C 1
ATOM 755 O O . GLY A 1 107 ? 7.187 4.234 -10.970 1.00 93.44 107 GLY A O 1
ATOM 756 N N . GLY A 1 108 ? 6.213 3.358 -12.793 1.00 96.38 108 GLY A N 1
ATOM 757 C CA . GLY A 1 108 ? 4.870 3.295 -12.227 1.00 96.38 108 GLY A CA 1
ATOM 758 C C . GLY A 1 108 ? 4.738 2.254 -11.118 1.00 96.38 108 GLY A C 1
ATOM 759 O O . GLY A 1 108 ? 4.137 2.541 -10.088 1.00 96.38 108 GLY A O 1
ATOM 760 N N . ALA A 1 109 ? 5.355 1.080 -11.254 1.00 96.94 109 ALA A N 1
ATOM 761 C CA . ALA A 1 109 ? 5.347 0.080 -10.187 1.00 96.94 109 ALA A CA 1
ATOM 762 C C . ALA A 1 109 ? 6.073 0.583 -8.927 1.00 96.94 109 ALA A C 1
ATOM 764 O O . ALA A 1 109 ? 5.516 0.535 -7.829 1.00 96.94 109 ALA A O 1
ATOM 765 N N . ILE A 1 110 ? 7.291 1.117 -9.079 1.00 96.75 110 ILE A N 1
ATOM 766 C CA . ILE A 1 110 ? 8.077 1.635 -7.948 1.00 96.75 110 ILE A CA 1
ATOM 767 C C . ILE A 1 110 ? 7.384 2.851 -7.328 1.00 96.75 110 ILE A C 1
ATOM 769 O O . ILE A 1 110 ? 7.224 2.915 -6.109 1.00 96.75 110 ILE A O 1
ATOM 773 N N . GLY A 1 111 ? 6.942 3.798 -8.159 1.00 93.56 111 GLY A N 1
ATOM 774 C CA . GLY A 1 111 ? 6.229 4.987 -7.706 1.00 93.56 111 GLY A CA 1
ATOM 775 C C . GLY A 1 111 ? 4.923 4.638 -6.998 1.00 93.56 111 GLY A C 1
ATOM 776 O O . GLY A 1 111 ? 4.618 5.230 -5.968 1.00 93.56 111 GLY A O 1
ATOM 777 N N . GLY A 1 112 ? 4.186 3.643 -7.493 1.00 96.31 112 GLY A N 1
ATOM 778 C CA . GLY A 1 112 ? 2.950 3.164 -6.883 1.00 96.31 112 GLY A CA 1
ATOM 779 C C . GLY A 1 112 ? 3.175 2.531 -5.518 1.00 96.31 112 GLY A C 1
ATOM 780 O O . GLY A 1 112 ? 2.487 2.887 -4.568 1.00 96.31 112 GLY A O 1
ATOM 781 N N . ILE A 1 113 ? 4.179 1.662 -5.376 1.00 96.56 113 ILE A N 1
ATOM 782 C CA . ILE A 1 113 ? 4.524 1.069 -4.075 1.00 96.56 113 ILE A CA 1
ATOM 783 C C . ILE A 1 113 ? 4.961 2.159 -3.089 1.00 96.56 113 ILE A C 1
ATOM 785 O O . ILE A 1 113 ? 4.465 2.207 -1.965 1.00 96.56 113 ILE A O 1
ATOM 789 N N . ALA A 1 114 ? 5.849 3.066 -3.505 1.00 95.19 114 ALA A N 1
ATOM 790 C CA . ALA A 1 114 ? 6.311 4.157 -2.650 1.00 95.19 114 ALA A CA 1
ATOM 791 C C . ALA A 1 114 ? 5.156 5.083 -2.231 1.00 95.19 114 ALA A C 1
ATOM 793 O O . ALA A 1 114 ? 5.020 5.415 -1.055 1.00 95.19 114 ALA A O 1
ATOM 794 N N . GLY A 1 115 ? 4.292 5.456 -3.175 1.00 91.19 115 GLY A N 1
ATOM 795 C CA . GLY A 1 115 ? 3.120 6.283 -2.919 1.00 91.19 115 GLY A CA 1
ATOM 796 C C . GLY A 1 115 ? 2.095 5.599 -2.016 1.00 91.19 115 GLY A C 1
ATOM 797 O O . GLY A 1 115 ? 1.546 6.253 -1.134 1.00 91.19 115 GLY A O 1
ATOM 798 N N . A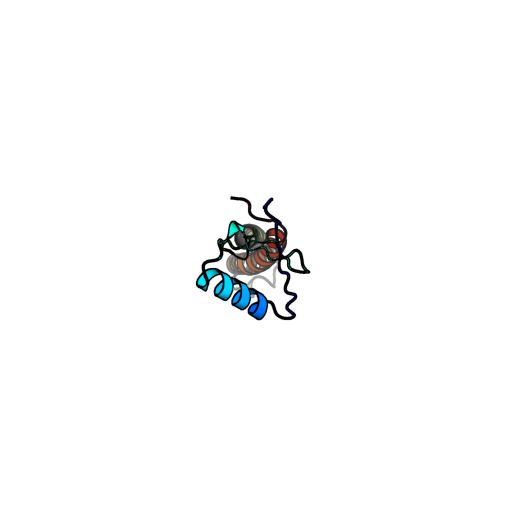LA A 1 116 ? 1.889 4.288 -2.165 1.00 93.06 116 ALA A N 1
ATOM 799 C CA . ALA A 1 116 ? 1.032 3.498 -1.282 1.00 93.06 116 ALA A CA 1
ATOM 800 C C . ALA A 1 116 ? 1.546 3.528 0.163 1.00 93.06 116 ALA A C 1
ATOM 802 O O . ALA A 1 116 ? 0.785 3.800 1.087 1.00 93.06 116 ALA A O 1
ATOM 803 N N . LEU A 1 117 ? 2.852 3.309 0.355 1.00 93.00 117 LEU A N 1
ATOM 804 C CA . LEU A 1 117 ? 3.482 3.341 1.677 1.00 93.00 117 LEU A CA 1
ATOM 805 C C . LEU A 1 117 ? 3.392 4.729 2.325 1.00 93.00 117 LEU A C 1
ATOM 807 O O . LEU A 1 117 ? 3.130 4.831 3.520 1.00 93.00 117 LEU A O 1
ATOM 811 N N . ILE A 1 118 ? 3.563 5.798 1.542 1.00 91.56 118 ILE A N 1
ATOM 812 C CA . ILE A 1 118 ? 3.376 7.175 2.022 1.00 91.56 118 ILE A CA 1
ATOM 813 C C . ILE A 1 118 ? 1.906 7.413 2.396 1.00 91.56 118 ILE A C 1
ATOM 815 O O . ILE A 1 118 ? 1.619 7.942 3.468 1.00 91.56 118 ILE A O 1
ATOM 819 N N . GLY A 1 119 ? 0.978 6.988 1.537 1.00 86.06 119 GLY A N 1
ATOM 820 C CA . GLY A 1 119 ? -0.462 7.110 1.741 1.00 86.06 119 GLY A CA 1
ATOM 821 C C . GLY A 1 119 ? -0.974 6.359 2.971 1.00 86.06 119 GLY A C 1
ATOM 822 O O . GLY A 1 119 ? -1.861 6.853 3.660 1.00 86.06 119 GLY A O 1
ATOM 823 N N . MET A 1 120 ? -0.353 5.228 3.309 1.00 87.69 120 MET A N 1
ATOM 824 C CA . MET A 1 120 ? -0.642 4.452 4.519 1.00 87.69 120 MET A CA 1
ATOM 825 C C . MET A 1 120 ? -0.369 5.237 5.806 1.00 87.69 120 MET A C 1
ATOM 827 O O . MET A 1 120 ? -1.054 5.040 6.807 1.00 87.69 120 MET A O 1
ATOM 831 N N . GLY A 1 121 ? 0.598 6.160 5.777 1.00 84.12 121 GLY A N 1
ATOM 832 C CA . GLY A 1 121 ? 0.894 7.056 6.895 1.00 84.12 121 GLY A CA 1
ATOM 833 C C . GLY A 1 121 ? -0.069 8.240 7.026 1.00 84.12 121 GLY A C 1
ATOM 834 O O . GLY A 1 121 ? -0.024 8.942 8.037 1.00 84.12 121 GLY A O 1
ATOM 835 N N . ILE A 1 122 ? -0.927 8.482 6.028 1.00 85.56 122 ILE A N 1
ATOM 836 C CA . ILE A 1 122 ? -1.832 9.633 5.986 1.00 85.56 122 ILE A CA 1
ATOM 837 C C . ILE A 1 122 ? -3.267 9.146 6.235 1.00 85.56 122 ILE A C 1
ATOM 839 O O . ILE A 1 122 ? -3.841 8.465 5.381 1.00 85.56 122 ILE A O 1
ATOM 843 N N . PRO A 1 123 ? -3.871 9.488 7.387 1.00 77.50 123 PRO A N 1
ATOM 844 C CA . PRO A 1 123 ? -5.259 9.144 7.651 1.00 77.50 123 PRO A CA 1
ATOM 845 C C . PRO A 1 123 ? -6.180 9.921 6.708 1.00 77.50 123 PRO A C 1
ATOM 847 O O . PRO A 1 123 ? -5.998 11.122 6.492 1.00 77.50 123 PRO A O 1
ATOM 850 N N . GLU A 1 124 ? -7.180 9.240 6.163 1.00 73.25 124 GLU A N 1
ATOM 851 C CA . GLU A 1 124 ? -8.242 9.883 5.406 1.00 73.25 124 GLU A CA 1
ATOM 852 C C . GLU A 1 124 ? -9.284 10.450 6.374 1.00 73.25 124 GLU A C 1
ATOM 854 O O . GLU A 1 124 ? -9.750 9.773 7.294 1.00 73.25 124 GLU A O 1
ATOM 859 N N . TYR A 1 125 ? -9.589 11.732 6.200 1.00 70.00 125 TYR A N 1
ATOM 860 C CA . TYR A 1 125 ? -10.700 12.401 6.856 1.00 70.00 125 TYR A CA 1
ATOM 861 C C . TYR A 1 125 ? -11.702 12.766 5.762 1.00 70.00 125 TYR A C 1
ATOM 863 O O . TYR A 1 125 ? -11.352 13.477 4.820 1.00 70.00 125 TYR A O 1
ATOM 871 N N . GLU A 1 126 ? -12.910 12.223 5.869 1.00 57.59 126 GLU A 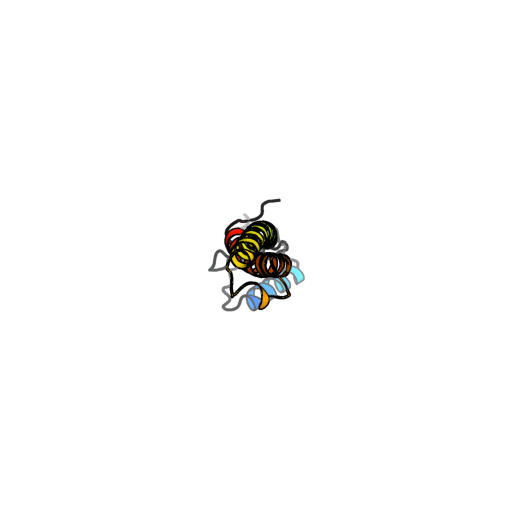N 1
ATOM 872 C CA . GLU A 1 126 ? -14.078 12.648 5.091 1.00 57.59 126 GLU A CA 1
ATOM 873 C C . GLU A 1 126 ? -14.875 13.689 5.882 1.00 57.59 126 GLU A C 1
ATOM 875 O O . GLU A 1 126 ? -15.010 13.513 7.119 1.00 57.59 126 GLU A O 1
#

Radius of gyration: 28.91 Å; chains: 1; bounding box: 62×26×83 Å

Secondary structure (DSSP, 8-state):
------------SSHHHHHHHHHHHHHTT--GGG-----SS---S--SS----BSHHHHHHHHHHHHHHHHHHHHHHHHHHHHTSTTTGGG-TTHHHHHHHHHHHHHHHHHHHHHHHHHHTSB---

Sequence (126 aa):
MTGKNT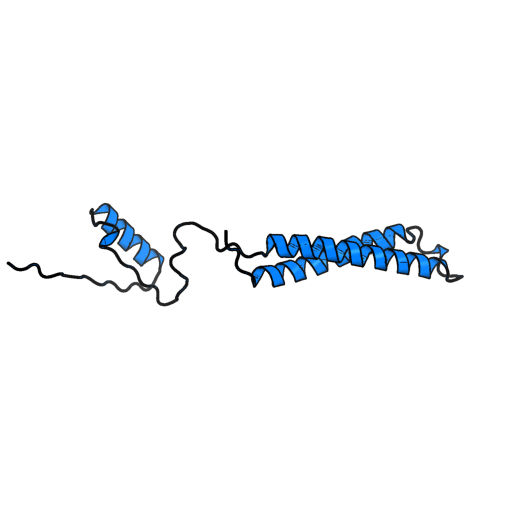AAFGIYHLRKDAEFAVDTLRAEGFRNTDISVLFAENEGTKDFATEKHTKTPEGAATGATTGGVIGGVLGWLVGLGTLAIPGVGPLIAGGPIVAALTGVGVGGAIGGIAGALIGMGIPEYE

pLDDT: mean 81.5, std 16.12, range [41.53, 97.62]

Foldseek 3Di:
DPDDPDDDDDDDPDPVVVVVVVVVCVVVPDDPVNDDDDDPDPPPPCPPDDPQDFCLQVQLVVQLVVQLQVQLVVLLVVLVVQCPDPPRNVVCPVGSVVSSNVRSVVRSVVRNVVRNVVRNVGTDDD